Protein AF-A0AAV2PT53-F1 (afdb_monomer)

Foldseek 3Di:
DVCLVCLVVVCVPDDPVCVLVSVLSPLVSVLCVQFVDFDHHPCNLVSLVVSVVSVVVVVDDQDPVNCCSNPPVVVVCVVPVGGCNVVDCVVVVVVVVCCCPPPCPVVVVVDDPPDPCPVVVVVVVPVD

Secondary structure (DSSP, 8-state):
-TTGGGHHHHHHH--GGGHHHHHHHHHHHHHHHHHSSSS--TTHHHHHHHHHHHHHHTTPPPPHHHHIIIIIHHHHHHHH-S-GGGG-THHHHHHHHHIIIIIIITTS-S--TT-TTHHHHHHHHH--

Radius of gyration: 22.65 Å; Cα contacts (8 Å, |Δi|>4): 79; chains: 1; bounding box: 62×28×58 Å

Organism: Meganyctiphanes norvegica (NCBI:txid48144)

Mean predicted aligned error: 7.3 Å

Structure (mmCIF, N/CA/C/O backbone):
data_AF-A0AAV2PT53-F1
#
_entry.id   AF-A0AAV2PT53-F1
#
loop_
_atom_site.group_PDB
_atom_site.id
_atom_site.type_symbol
_atom_site.label_atom_id
_atom_site.label_alt_id
_atom_site.label_comp_id
_atom_site.label_asym_id
_atom_site.label_entity_id
_atom_site.label_seq_id
_atom_site.pdbx_PDB_ins_code
_atom_site.Cartn_x
_atom_site.Cartn_y
_atom_site.Cartn_z
_atom_site.occupancy
_atom_site.B_iso_or_equiv
_atom_site.auth_seq_id
_atom_site.auth_comp_id
_atom_site.auth_asym_id
_atom_site.auth_atom_id
_atom_site.pdbx_PDB_model_num
ATOM 1 N N . MET A 1 1 ? -4.190 6.849 -6.046 1.00 63.12 1 MET A N 1
ATOM 2 C CA . MET A 1 1 ? -5.500 6.211 -5.750 1.00 63.12 1 MET A CA 1
ATOM 3 C C . MET A 1 1 ? -6.666 7.187 -5.922 1.00 63.12 1 MET A C 1
ATOM 5 O O . MET A 1 1 ? -7.026 7.885 -4.983 1.00 63.12 1 MET A O 1
ATOM 9 N N . ARG A 1 2 ? -7.264 7.273 -7.119 1.00 81.44 2 ARG A N 1
ATOM 10 C CA . ARG A 1 2 ? -8.407 8.174 -7.384 1.00 81.44 2 ARG A CA 1
ATOM 11 C C . ARG A 1 2 ? -9.729 7.624 -6.838 1.00 81.44 2 ARG A C 1
ATOM 13 O O . ARG A 1 2 ? -10.543 8.396 -6.346 1.00 81.44 2 ARG A O 1
ATOM 20 N N . MET A 1 3 ? -9.911 6.305 -6.893 1.00 87.25 3 MET A N 1
ATOM 21 C CA . MET A 1 3 ? -11.135 5.634 -6.446 1.00 87.25 3 MET A CA 1
ATOM 22 C C . MET A 1 3 ? -11.333 5.745 -4.925 1.00 87.25 3 MET A C 1
ATOM 24 O O . MET A 1 3 ? -12.379 6.224 -4.504 1.00 87.25 3 MET A O 1
ATOM 28 N N . LEU A 1 4 ? -10.305 5.463 -4.110 1.00 90.00 4 LEU A N 1
ATOM 29 C CA . LEU A 1 4 ? -10.422 5.584 -2.647 1.00 90.00 4 LEU A CA 1
ATOM 30 C C . LEU A 1 4 ? -10.713 7.016 -2.158 1.00 90.00 4 LEU A C 1
ATOM 32 O O . LEU A 1 4 ? -11.380 7.203 -1.150 1.00 90.00 4 LEU A O 1
ATOM 36 N N . LYS A 1 5 ? -10.284 8.043 -2.902 1.00 90.31 5 LYS A N 1
ATOM 37 C CA . LYS A 1 5 ? -10.602 9.451 -2.593 1.00 90.31 5 LYS A CA 1
ATOM 38 C C . LYS A 1 5 ? -12.046 9.846 -2.932 1.00 90.31 5 LYS A C 1
ATOM 40 O O . LYS A 1 5 ? -12.459 10.953 -2.619 1.00 90.31 5 LYS A O 1
ATOM 45 N N . ASN A 1 6 ? -12.791 8.991 -3.631 1.00 93.62 6 ASN A N 1
ATOM 46 C CA . ASN A 1 6 ? -14.152 9.265 -4.096 1.00 93.62 6 ASN A CA 1
ATOM 47 C C . ASN A 1 6 ? -15.146 8.189 -3.613 1.00 93.62 6 ASN A C 1
ATOM 49 O O . ASN A 1 6 ? -16.157 7.953 -4.274 1.00 93.62 6 ASN A O 1
ATOM 53 N N . ILE A 1 7 ? -14.880 7.542 -2.472 1.00 94.44 7 ILE A N 1
ATOM 54 C CA . ILE A 1 7 ? -15.746 6.485 -1.916 1.00 94.44 7 ILE A CA 1
ATOM 55 C C . ILE A 1 7 ? -17.159 7.000 -1.629 1.00 94.44 7 ILE A C 1
ATOM 57 O O . ILE A 1 7 ? -18.117 6.277 -1.879 1.00 94.44 7 ILE A O 1
ATOM 61 N N . ASP A 1 8 ? -17.322 8.251 -1.189 1.00 93.00 8 ASP A N 1
ATOM 62 C CA . ASP A 1 8 ? -18.656 8.817 -0.938 1.00 93.00 8 ASP A CA 1
ATOM 63 C C . ASP A 1 8 ? -19.502 8.884 -2.217 1.00 93.00 8 ASP A C 1
ATOM 65 O O . ASP A 1 8 ? -20.685 8.555 -2.201 1.00 93.00 8 ASP A O 1
ATOM 69 N N . LYS A 1 9 ? -18.880 9.221 -3.356 1.00 93.12 9 LYS A N 1
ATOM 70 C CA . LYS A 1 9 ? -19.556 9.199 -4.662 1.00 93.12 9 LYS A CA 1
ATOM 71 C C . LYS A 1 9 ? -19.911 7.777 -5.078 1.00 93.12 9 LYS A C 1
ATOM 73 O O . LYS A 1 9 ? -20.988 7.562 -5.618 1.00 93.12 9 LYS A O 1
ATOM 78 N N . LEU A 1 10 ? -19.025 6.813 -4.812 1.00 91.69 10 LEU A N 1
ATOM 79 C CA . LEU A 1 10 ? -19.302 5.401 -5.072 1.00 91.69 10 LEU A CA 1
ATOM 80 C C . LEU A 1 10 ? -20.492 4.915 -4.235 1.00 91.69 10 LEU A C 1
ATOM 82 O O . LEU A 1 10 ? -21.363 4.244 -4.769 1.00 91.69 10 LEU A O 1
ATOM 86 N N . GLN A 1 11 ? -20.569 5.300 -2.960 1.00 93.12 11 GLN A N 1
ATOM 87 C CA . GLN A 1 11 ? -21.674 4.941 -2.072 1.00 93.12 11 GLN A CA 1
ATOM 88 C C . GLN A 1 11 ? -23.024 5.479 -2.564 1.00 93.12 11 GLN A C 1
ATOM 90 O O . GLN A 1 11 ? -24.028 4.790 -2.438 1.00 93.12 11 GLN A O 1
ATOM 95 N N . GLN A 1 12 ? -23.049 6.685 -3.140 1.00 93.69 12 GLN A N 1
ATOM 96 C CA . GLN A 1 12 ? -24.273 7.307 -3.661 1.00 93.69 12 GLN A CA 1
ATOM 97 C C . GLN A 1 12 ? -24.852 6.581 -4.881 1.00 93.69 12 GLN A C 1
ATOM 99 O O . GLN A 1 12 ? -26.061 6.609 -5.085 1.00 93.69 12 GLN A O 1
ATOM 104 N N . ILE A 1 13 ? -23.998 5.956 -5.696 1.00 94.44 13 ILE A N 1
ATOM 105 C CA . ILE A 1 13 ? -24.408 5.262 -6.929 1.00 94.44 13 ILE A CA 1
ATOM 106 C C . ILE A 1 13 ? -24.446 3.736 -6.772 1.00 94.44 13 ILE A C 1
ATOM 108 O O . ILE A 1 13 ? -24.871 3.032 -7.686 1.00 94.44 13 ILE A O 1
ATOM 112 N N . ALA A 1 14 ? -23.957 3.216 -5.646 1.00 92.94 14 ALA A N 1
ATOM 113 C CA . ALA A 1 14 ? -23.847 1.792 -5.392 1.00 92.94 14 ALA A CA 1
ATOM 114 C C . ALA A 1 14 ? -25.219 1.176 -5.066 1.00 92.94 14 ALA A C 1
ATOM 116 O O . ALA A 1 14 ? -25.900 1.653 -4.156 1.00 92.94 14 ALA A O 1
ATOM 117 N N . PRO A 1 15 ? -25.623 0.081 -5.735 1.00 94.19 15 PRO A N 1
ATOM 118 C CA . PRO A 1 15 ? -26.777 -0.693 -5.303 1.00 94.19 15 PRO A CA 1
ATOM 119 C C . PRO A 1 15 ? -26.539 -1.340 -3.927 1.00 94.19 15 PRO A C 1
ATOM 121 O O . PRO A 1 15 ? -25.404 -1.595 -3.518 1.00 94.19 15 PRO A O 1
ATOM 124 N N . LEU A 1 16 ? -27.629 -1.636 -3.211 1.00 91.94 16 LEU A N 1
ATOM 125 C CA . LEU A 1 16 ? -27.595 -2.162 -1.836 1.00 91.94 16 LEU A CA 1
ATOM 126 C C . LEU A 1 16 ? -26.705 -3.406 -1.686 1.00 91.94 16 LEU A C 1
ATOM 128 O O . LEU A 1 16 ? -25.981 -3.535 -0.701 1.00 91.94 16 LEU A O 1
ATOM 132 N N . ASN A 1 17 ? -26.714 -4.293 -2.682 1.00 89.94 17 ASN A N 1
ATOM 133 C CA . ASN A 1 17 ? -25.966 -5.549 -2.669 1.00 89.94 17 ASN A CA 1
ATOM 134 C C . ASN A 1 17 ? -24.440 -5.374 -2.732 1.00 89.94 17 ASN A C 1
ATOM 136 O O . ASN A 1 17 ? -23.728 -6.338 -2.465 1.00 89.94 17 ASN A O 1
ATOM 140 N N . ILE A 1 18 ? -23.930 -4.184 -3.080 1.00 91.31 18 ILE A N 1
ATOM 141 C CA . ILE A 1 18 ? -22.485 -3.919 -3.114 1.00 91.31 18 ILE A CA 1
ATOM 142 C C . ILE A 1 18 ? -22.006 -2.975 -2.003 1.00 91.31 18 ILE A C 1
ATOM 144 O O . ILE A 1 18 ? -20.822 -2.640 -1.955 1.00 91.31 18 ILE A O 1
ATOM 148 N N . LEU A 1 19 ? -22.884 -2.542 -1.092 1.00 92.12 19 LEU A N 1
ATOM 149 C CA . LEU A 1 19 ? -22.511 -1.606 -0.024 1.00 92.12 19 LEU A CA 1
ATOM 150 C C . LEU A 1 19 ? -21.459 -2.174 0.935 1.00 92.12 19 LEU A C 1
ATOM 152 O O . LEU A 1 19 ? -20.633 -1.421 1.449 1.00 92.12 19 LEU A O 1
ATOM 156 N N . THR A 1 20 ? -21.422 -3.492 1.126 1.00 92.75 20 THR A N 1
ATOM 157 C CA . THR A 1 20 ? -20.358 -4.170 1.883 1.00 92.75 20 THR A CA 1
ATOM 158 C C . THR A 1 20 ? -18.986 -3.972 1.229 1.00 92.75 20 THR A C 1
ATOM 160 O O . THR A 1 20 ? -18.008 -3.672 1.913 1.00 92.75 20 THR A O 1
ATOM 163 N N . PHE A 1 21 ? -18.917 -4.006 -0.107 1.00 93.56 21 PHE A N 1
ATOM 164 C CA . PHE A 1 21 ? -17.696 -3.696 -0.856 1.00 93.56 21 PHE A CA 1
ATOM 165 C C . PHE A 1 21 ? -17.313 -2.211 -0.760 1.00 93.56 21 PHE A C 1
ATOM 167 O O . PHE A 1 21 ? -16.136 -1.860 -0.716 1.00 93.56 21 PHE A O 1
ATOM 174 N N . VAL A 1 22 ? -18.288 -1.308 -0.674 1.00 94.88 22 VAL A N 1
ATOM 175 C CA . VAL A 1 22 ? -18.010 0.112 -0.404 1.00 94.88 22 VAL A CA 1
ATOM 176 C C . VAL A 1 22 ? -17.436 0.292 1.005 1.00 94.88 22 VAL A C 1
ATOM 178 O O . VAL A 1 22 ? -16.495 1.066 1.199 1.00 94.88 22 VAL A O 1
ATOM 181 N N . HIS A 1 23 ? -17.954 -0.449 1.987 1.00 94.56 23 HIS A N 1
ATOM 182 C CA . HIS A 1 23 ? -17.470 -0.399 3.362 1.00 94.56 23 HIS A CA 1
ATOM 183 C C . HIS A 1 23 ? -16.014 -0.869 3.482 1.00 94.56 23 HIS A C 1
ATOM 185 O O . HIS A 1 23 ? -15.197 -0.148 4.060 1.00 94.56 23 HIS A O 1
ATOM 191 N N . ILE A 1 24 ? -15.649 -2.001 2.865 1.00 95.69 24 ILE A N 1
ATOM 192 C CA . ILE A 1 24 ? -14.257 -2.481 2.895 1.00 95.69 24 ILE A CA 1
ATOM 193 C C . ILE A 1 24 ? -13.296 -1.498 2.219 1.00 95.69 24 ILE A C 1
ATOM 195 O O . ILE A 1 24 ? -12.195 -1.280 2.719 1.00 95.69 24 ILE A O 1
ATOM 199 N N . LEU A 1 25 ? -13.713 -0.837 1.131 1.00 95.75 25 LEU A N 1
ATOM 200 C CA . LEU A 1 25 ? -12.908 0.203 0.484 1.00 95.75 25 LEU A CA 1
ATOM 201 C C . LEU A 1 25 ? -12.673 1.392 1.419 1.00 95.75 25 LEU A C 1
ATOM 203 O O . LEU A 1 25 ? -11.587 1.972 1.413 1.00 95.75 25 LEU A O 1
ATOM 207 N N . ARG A 1 26 ? -13.662 1.739 2.250 1.00 95.69 26 ARG A N 1
ATOM 208 C CA . ARG A 1 26 ? -13.527 2.788 3.268 1.00 95.69 26 ARG A CA 1
ATOM 209 C C . ARG A 1 26 ? -12.555 2.369 4.372 1.00 95.69 26 ARG A C 1
ATOM 211 O O . ARG A 1 26 ? -11.714 3.181 4.746 1.00 95.69 26 ARG A O 1
ATOM 218 N N . CYS A 1 27 ? -12.608 1.118 4.836 1.00 96.56 27 CYS A N 1
ATOM 219 C CA . CYS A 1 27 ? -11.617 0.584 5.776 1.00 96.56 27 CYS A CA 1
ATOM 220 C C . CYS A 1 27 ? -10.207 0.574 5.169 1.00 96.56 27 CYS A C 1
ATOM 222 O O . CYS A 1 27 ? -9.267 1.041 5.806 1.00 96.56 27 CYS A O 1
ATOM 224 N N . LEU A 1 28 ? -10.059 0.143 3.913 1.00 96.12 28 LEU A N 1
ATOM 225 C CA . LEU A 1 28 ? -8.776 0.181 3.209 1.00 96.12 28 LEU A CA 1
ATOM 226 C C . LEU A 1 28 ? -8.248 1.613 3.075 1.00 96.12 28 LEU A C 1
ATOM 228 O O . LEU A 1 28 ? -7.054 1.847 3.227 1.00 96.12 28 LEU A O 1
ATOM 232 N N . TYR A 1 29 ? -9.121 2.584 2.802 1.00 95.94 29 TYR A N 1
ATOM 233 C CA . TYR A 1 29 ? -8.715 3.983 2.730 1.00 95.94 29 TYR A CA 1
ATOM 234 C C . TYR A 1 29 ? -8.137 4.489 4.053 1.00 95.94 29 TYR A C 1
ATOM 236 O O . TYR A 1 29 ? -7.133 5.194 4.015 1.00 95.94 29 TYR A O 1
ATOM 244 N N . GLN A 1 30 ? -8.705 4.083 5.196 1.00 95.69 30 GLN A N 1
ATOM 245 C CA . GLN A 1 30 ? -8.142 4.402 6.513 1.00 95.69 30 GLN A CA 1
ATOM 246 C C . GLN A 1 30 ? -6.736 3.817 6.682 1.00 95.69 30 GLN A C 1
ATOM 248 O O . GLN A 1 30 ? -5.821 4.552 7.029 1.00 95.69 30 GLN A O 1
ATOM 253 N N . VAL A 1 31 ? -6.533 2.546 6.318 1.00 95.56 31 VAL A N 1
ATOM 254 C CA . VAL A 1 31 ? -5.198 1.916 6.346 1.00 95.56 31 VAL A CA 1
ATOM 255 C C . VAL A 1 31 ? -4.193 2.675 5.474 1.00 95.56 31 VAL A C 1
ATOM 257 O O . VAL A 1 31 ? -3.056 2.913 5.872 1.00 95.56 31 VAL A O 1
ATOM 260 N N . VAL A 1 32 ? -4.605 3.092 4.274 1.00 94.19 32 VAL A N 1
ATOM 261 C CA . VAL A 1 32 ? -3.730 3.824 3.350 1.00 94.19 32 VAL A CA 1
ATOM 262 C C . VAL A 1 32 ? -3.289 5.158 3.946 1.00 94.19 32 VAL A C 1
ATOM 264 O O . VAL A 1 32 ? -2.104 5.478 3.900 1.00 94.19 32 VAL A O 1
ATOM 267 N N . ILE A 1 33 ? -4.213 5.948 4.495 1.00 93.88 33 ILE A N 1
ATOM 268 C CA . ILE A 1 33 ? -3.854 7.260 5.047 1.00 93.88 33 ILE A CA 1
ATOM 269 C C . ILE A 1 33 ? -3.057 7.143 6.350 1.00 93.88 33 ILE A C 1
ATOM 271 O O . ILE A 1 33 ? -2.218 8.001 6.604 1.00 93.88 33 ILE A O 1
ATOM 275 N N . SER A 1 34 ? -3.287 6.088 7.137 1.00 94.25 34 SER A N 1
ATOM 276 C CA . SER A 1 34 ? -2.646 5.892 8.437 1.00 94.25 34 SER A CA 1
ATOM 277 C C . SER A 1 34 ? -1.250 5.270 8.335 1.00 94.25 34 SER A C 1
ATOM 279 O O . SER A 1 34 ? -0.413 5.494 9.205 1.00 94.25 34 SER A O 1
ATOM 281 N N . TYR A 1 35 ? -0.997 4.461 7.298 1.00 93.62 35 TYR A N 1
ATOM 282 C CA . TYR A 1 35 ? 0.204 3.622 7.219 1.00 93.62 35 TYR A CA 1
ATOM 283 C C . TYR A 1 35 ? 1.034 3.794 5.938 1.00 93.62 35 TYR A C 1
ATOM 285 O O . TYR A 1 35 ? 2.251 3.610 5.962 1.00 93.62 35 TYR A O 1
ATOM 293 N N . PHE A 1 36 ? 0.416 4.144 4.802 1.00 92.12 36 PHE A N 1
ATOM 294 C CA . PHE A 1 36 ? 1.128 4.231 3.513 1.00 92.12 36 PHE A CA 1
ATOM 295 C C . PHE A 1 36 ? 1.664 5.643 3.223 1.00 92.12 36 PHE A C 1
ATOM 297 O O . PHE A 1 36 ? 2.265 5.863 2.174 1.00 92.12 36 PHE A O 1
ATOM 304 N N . GLY A 1 37 ? 1.426 6.608 4.116 1.00 88.44 37 GLY A N 1
ATOM 305 C CA . GLY A 1 37 ? 1.983 7.959 4.033 1.00 88.44 37 GLY A CA 1
ATOM 306 C C . GLY A 1 37 ? 3.425 8.049 4.540 1.00 88.44 37 GLY A C 1
ATOM 307 O O . GLY A 1 37 ? 4.045 7.047 4.880 1.00 88.44 37 GLY A O 1
ATOM 308 N N . MET A 1 38 ? 3.962 9.269 4.621 1.00 88.12 38 MET A N 1
ATOM 309 C CA . MET A 1 38 ? 5.293 9.529 5.204 1.00 88.12 38 MET A CA 1
ATOM 310 C C . MET A 1 38 ? 5.297 9.519 6.740 1.00 88.12 38 MET A C 1
ATOM 312 O O . MET A 1 38 ? 6.351 9.377 7.352 1.00 88.12 38 MET A O 1
ATOM 316 N N . SER A 1 39 ? 4.125 9.683 7.353 1.00 89.56 39 SER A N 1
ATOM 317 C CA . SER A 1 39 ? 3.913 9.619 8.797 1.00 89.56 39 SER A CA 1
ATOM 318 C C . SER A 1 39 ? 3.192 8.328 9.163 1.00 89.56 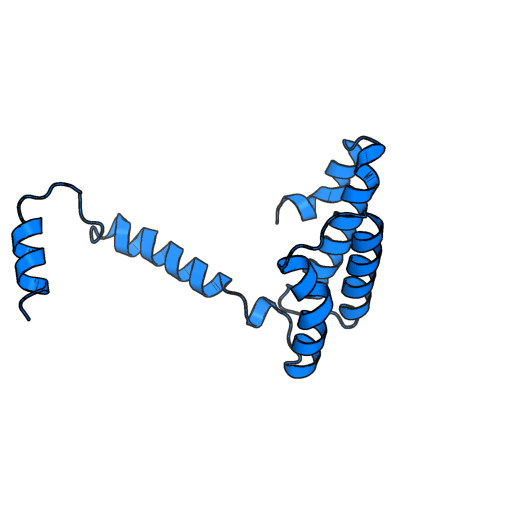39 SER A C 1
ATOM 320 O O . SER A 1 39 ? 2.235 7.948 8.486 1.00 89.56 39 SER A O 1
ATOM 322 N N . LEU A 1 40 ? 3.629 7.696 10.249 1.00 91.88 40 LEU A N 1
ATOM 323 C CA . LEU A 1 40 ? 2.953 6.556 10.854 1.00 91.88 40 LEU A CA 1
ATOM 324 C C . LEU A 1 40 ? 1.928 7.059 11.878 1.00 91.88 40 LEU A C 1
ATOM 326 O O . LEU A 1 40 ? 2.296 7.724 12.845 1.00 91.88 40 LEU A O 1
ATOM 330 N N . ASP A 1 41 ? 0.650 6.772 11.649 1.00 94.00 41 ASP A N 1
ATOM 331 C CA . ASP A 1 41 ? -0.415 7.042 12.618 1.00 94.00 41 ASP A CA 1
ATOM 332 C C . ASP A 1 41 ? -0.316 6.044 13.788 1.00 94.00 41 ASP A C 1
ATOM 334 O O . ASP A 1 41 ? -0.212 4.847 13.519 1.00 94.00 41 ASP A O 1
ATOM 338 N N . PRO A 1 42 ? -0.376 6.473 15.063 1.00 93.06 42 PRO A N 1
ATOM 339 C CA . PRO A 1 42 ? -0.350 5.567 16.216 1.00 93.06 42 PRO A CA 1
ATOM 340 C C . PRO A 1 42 ? -1.434 4.477 16.200 1.00 93.06 42 PRO A C 1
ATOM 342 O O . PRO A 1 42 ? -1.208 3.381 16.705 1.00 93.06 42 PRO A O 1
ATOM 345 N N . GLU A 1 43 ? -2.587 4.742 15.581 1.00 94.94 43 GLU A N 1
ATOM 346 C CA . GLU A 1 43 ? -3.738 3.833 15.532 1.00 94.94 43 GLU A CA 1
ATOM 347 C C . GLU A 1 43 ? -3.749 2.924 14.292 1.00 94.94 43 GLU A C 1
ATOM 349 O O . GLU A 1 43 ? -4.731 2.221 14.029 1.00 94.94 43 GLU A O 1
ATOM 354 N N . TYR A 1 44 ? -2.666 2.897 13.508 1.00 94.44 44 TYR A N 1
ATOM 355 C CA . TYR A 1 44 ? -2.593 2.099 12.279 1.00 94.44 44 TYR A CA 1
ATOM 356 C C . TYR A 1 44 ? -2.916 0.608 12.492 1.00 94.44 44 TYR A C 1
ATOM 358 O O . TYR A 1 44 ? -3.588 0.010 11.647 1.00 94.44 44 TYR A O 1
ATOM 366 N N . GLU A 1 45 ? -2.512 0.017 13.626 1.00 94.88 45 GLU A N 1
ATOM 367 C CA . GLU A 1 45 ? -2.806 -1.387 13.955 1.00 94.88 45 GLU A CA 1
ATOM 368 C C . GLU A 1 45 ? -4.317 -1.625 14.076 1.00 94.88 45 GLU A C 1
ATOM 370 O O . GLU A 1 45 ? -4.847 -2.605 13.541 1.00 94.88 45 GLU A O 1
ATOM 375 N N . THR A 1 46 ? -5.030 -0.688 14.707 1.00 96.50 46 THR A N 1
ATOM 376 C CA . THR A 1 46 ? -6.489 -0.713 14.857 1.00 96.50 46 THR A CA 1
ATOM 377 C C . THR A 1 46 ? -7.174 -0.664 13.490 1.00 96.50 46 THR A C 1
ATOM 379 O O . THR A 1 46 ? -8.114 -1.425 13.233 1.00 96.50 46 THR A O 1
ATOM 382 N N . TYR A 1 47 ? -6.692 0.183 12.576 1.00 97.06 47 TYR A N 1
ATOM 383 C CA . TYR A 1 47 ? -7.252 0.285 11.226 1.00 97.06 47 TYR A CA 1
ATOM 384 C C . TYR A 1 47 ? -6.995 -0.970 10.383 1.00 97.06 47 TYR A C 1
ATOM 386 O O . TYR A 1 47 ? -7.907 -1.424 9.688 1.00 97.06 47 TYR A O 1
ATOM 394 N N . ILE A 1 48 ? -5.798 -1.565 10.469 1.00 96.69 48 ILE A N 1
ATOM 395 C CA . ILE A 1 48 ? -5.462 -2.818 9.770 1.00 96.69 48 ILE A CA 1
ATOM 396 C C . ILE A 1 48 ? -6.318 -3.970 10.296 1.00 96.69 48 ILE A C 1
ATOM 398 O O . ILE A 1 48 ? -6.890 -4.718 9.501 1.00 96.69 48 ILE A O 1
ATOM 402 N N . LYS A 1 49 ? -6.479 -4.082 11.620 1.00 96.50 49 LYS A N 1
ATOM 403 C CA . LYS A 1 49 ? -7.341 -5.097 12.234 1.00 96.50 49 LYS A CA 1
ATOM 404 C C . LYS A 1 49 ? -8.796 -4.941 11.792 1.00 96.50 49 LYS A C 1
ATOM 406 O O . LYS A 1 49 ? -9.400 -5.902 11.332 1.00 96.50 49 LYS A O 1
ATOM 411 N N . LYS A 1 50 ? -9.333 -3.719 11.824 1.00 97.06 50 LYS A N 1
ATOM 412 C CA . LYS A 1 50 ? -10.693 -3.444 11.342 1.00 97.06 50 LYS A CA 1
ATOM 413 C C . LYS A 1 50 ? -10.864 -3.788 9.861 1.00 97.06 50 LYS A C 1
ATOM 415 O O . LYS A 1 50 ? -11.904 -4.305 9.466 1.00 97.06 50 LYS A O 1
ATOM 420 N N . PHE A 1 51 ? -9.867 -3.491 9.029 1.00 97.44 51 PHE A N 1
ATOM 421 C CA . PHE A 1 51 ? -9.881 -3.893 7.624 1.00 97.44 51 PHE A CA 1
ATOM 422 C C . PHE A 1 51 ? -9.892 -5.420 7.473 1.00 97.44 51 PHE A C 1
ATOM 424 O O . PHE A 1 51 ? -10.684 -5.924 6.681 1.00 97.44 51 PHE A O 1
ATOM 431 N N . LYS A 1 52 ? -9.071 -6.145 8.248 1.00 97.00 52 LYS A N 1
ATOM 432 C CA . LYS A 1 52 ? -9.041 -7.616 8.271 1.00 97.00 52 LYS A CA 1
ATOM 433 C C . LYS A 1 52 ? -10.417 -8.187 8.601 1.00 97.00 52 LYS A C 1
ATOM 435 O O . LYS A 1 52 ? -10.932 -8.971 7.812 1.00 97.00 52 LYS A O 1
ATOM 440 N N . ASP A 1 53 ? -11.020 -7.748 9.702 1.00 96.31 53 ASP A N 1
ATOM 441 C CA . ASP A 1 53 ? -12.316 -8.254 10.169 1.00 96.31 53 ASP A CA 1
ATOM 442 C C . ASP A 1 53 ? -13.398 -8.068 9.089 1.00 96.31 53 ASP A C 1
ATOM 444 O O . ASP A 1 53 ? -14.027 -9.032 8.657 1.00 96.31 53 ASP A O 1
ATOM 448 N N . VAL A 1 54 ? -13.514 -6.856 8.530 1.00 96.31 54 VAL A N 1
ATOM 449 C CA . VAL A 1 54 ? -14.485 -6.561 7.460 1.00 96.31 54 VAL A CA 1
ATOM 450 C C . VAL A 1 54 ? -14.190 -7.347 6.175 1.00 96.31 54 VAL A C 1
ATOM 452 O O . VAL A 1 54 ? -15.113 -7.692 5.440 1.00 96.31 54 VAL A O 1
ATOM 455 N N . TYR A 1 55 ? -12.920 -7.623 5.862 1.00 97.06 55 TYR A N 1
ATOM 456 C CA . TYR A 1 55 ? -12.562 -8.405 4.678 1.00 97.06 55 TYR A CA 1
ATOM 457 C C . TYR A 1 55 ? -12.995 -9.865 4.831 1.00 97.06 55 TYR A C 1
ATOM 459 O O . TYR A 1 55 ? -13.508 -10.455 3.881 1.00 97.06 55 TYR A O 1
ATOM 467 N N . MET A 1 56 ? -12.808 -10.435 6.023 1.00 95.31 56 MET A N 1
ATOM 468 C CA . MET A 1 56 ? -13.215 -11.807 6.329 1.00 95.31 56 MET A CA 1
ATOM 469 C C . MET A 1 56 ? -14.737 -11.968 6.260 1.00 95.31 56 MET A C 1
ATOM 471 O O . MET A 1 56 ? -15.216 -12.959 5.708 1.00 95.31 56 MET A O 1
ATOM 475 N N . ASP A 1 57 ? -15.490 -10.961 6.709 1.00 94.25 57 ASP A N 1
ATOM 476 C CA . ASP A 1 57 ? -16.957 -10.947 6.646 1.00 94.25 57 ASP A CA 1
ATOM 477 C C . ASP A 1 57 ? -17.515 -10.962 5.210 1.00 94.25 57 ASP A C 1
ATOM 479 O O . ASP A 1 57 ? -18.662 -11.354 4.992 1.00 94.25 57 ASP A O 1
ATOM 483 N N . LEU A 1 58 ? -16.723 -10.573 4.200 1.00 93.19 58 LEU A N 1
ATOM 484 C CA . LEU A 1 58 ? -17.137 -10.658 2.791 1.00 93.19 58 LEU A CA 1
ATOM 485 C C . LEU A 1 58 ? -17.200 -12.101 2.272 1.00 93.19 58 LEU A C 1
ATOM 487 O O . LEU A 1 58 ? -17.798 -12.330 1.220 1.00 93.19 58 LEU A O 1
ATOM 491 N N . GLY A 1 59 ? -16.556 -13.060 2.948 1.00 93.62 59 GLY A N 1
ATOM 492 C CA . GLY A 1 59 ? -16.524 -14.464 2.526 1.00 93.62 59 GLY A CA 1
ATOM 493 C C . GLY A 1 59 ? -15.799 -14.709 1.195 1.00 93.62 59 GLY A C 1
ATOM 494 O O . GLY A 1 59 ? -16.045 -15.718 0.535 1.00 93.62 59 GLY A O 1
ATOM 495 N N . ILE A 1 60 ? -14.925 -13.788 0.775 1.00 94.12 60 ILE A N 1
ATOM 496 C CA . ILE A 1 60 ? -14.125 -13.906 -0.452 1.00 94.12 60 ILE A CA 1
ATOM 497 C C . ILE A 1 60 ? -12.732 -14.473 -0.161 1.00 94.12 60 ILE A C 1
ATOM 499 O O . ILE A 1 60 ? -12.226 -14.398 0.957 1.00 94.12 60 ILE A O 1
ATOM 503 N N . SER A 1 61 ? -12.079 -15.024 -1.185 1.00 96.94 61 SER A N 1
ATOM 504 C CA . SER A 1 61 ? -10.719 -15.552 -1.050 1.00 96.94 61 SER A CA 1
ATOM 505 C C . SER A 1 61 ? -9.709 -14.456 -0.707 1.00 96.94 61 SER A C 1
ATOM 507 O O . SER A 1 61 ? -9.674 -13.402 -1.343 1.00 96.94 61 SER A O 1
ATOM 509 N N . ILE A 1 62 ? -8.829 -14.746 0.251 1.00 96.19 62 ILE A N 1
ATOM 510 C CA . ILE A 1 62 ? -7.738 -13.853 0.640 1.00 96.19 62 ILE A CA 1
ATOM 511 C C . ILE A 1 62 ? -6.692 -13.820 -0.474 1.00 96.19 62 ILE A C 1
ATOM 513 O O . ILE A 1 62 ? -6.092 -14.834 -0.826 1.00 96.19 62 ILE A O 1
ATOM 517 N N . THR A 1 63 ? -6.451 -12.632 -1.024 1.00 96.31 63 THR A N 1
ATOM 518 C CA . THR A 1 63 ? -5.356 -12.428 -1.983 1.00 96.31 63 THR A CA 1
ATOM 519 C C . THR A 1 63 ? -4.007 -12.320 -1.261 1.00 96.31 63 THR A C 1
ATOM 521 O O . THR A 1 63 ? -3.972 -11.836 -0.127 1.00 96.31 63 THR A O 1
ATOM 524 N N . PRO A 1 64 ? -2.873 -12.646 -1.913 1.00 97.31 64 PRO A N 1
ATOM 525 C CA . PRO A 1 64 ? -1.550 -12.513 -1.295 1.00 97.31 64 PRO A CA 1
ATOM 526 C C . PRO A 1 64 ? -1.264 -11.110 -0.743 1.00 97.31 64 PRO A C 1
ATOM 528 O O . PRO A 1 64 ? -0.675 -10.972 0.322 1.00 97.31 64 PRO A O 1
ATOM 531 N N . LYS A 1 65 ? -1.738 -10.055 -1.421 1.00 93.56 65 LYS A N 1
ATOM 532 C CA . LYS A 1 65 ? -1.563 -8.666 -0.961 1.00 93.56 65 LYS A CA 1
ATOM 533 C C . LYS A 1 65 ? -2.340 -8.369 0.319 1.00 93.56 65 LYS A C 1
ATOM 535 O O . LYS A 1 65 ? -1.846 -7.636 1.167 1.00 93.56 65 LYS A O 1
ATOM 540 N N . VAL A 1 66 ? -3.545 -8.924 0.450 1.00 96.12 66 VAL A N 1
ATOM 541 C CA . VAL A 1 66 ? -4.347 -8.786 1.672 1.00 96.12 66 VAL A CA 1
ATOM 542 C C . VAL A 1 66 ? -3.694 -9.563 2.807 1.00 96.12 66 VAL A C 1
ATOM 544 O O . VAL A 1 66 ? -3.531 -9.001 3.878 1.00 96.12 66 VAL A O 1
ATOM 547 N N . HIS A 1 67 ? -3.234 -10.790 2.550 1.00 96.44 67 HIS A N 1
ATOM 548 C CA . HIS A 1 67 ? -2.516 -11.592 3.541 1.00 96.44 67 HIS A CA 1
ATOM 549 C C . HIS A 1 67 ? -1.266 -10.877 4.073 1.00 96.44 67 HIS A C 1
ATOM 551 O O . HIS A 1 67 ? -1.110 -10.732 5.280 1.00 96.44 67 HIS A O 1
ATOM 557 N N . ILE A 1 68 ? -0.421 -10.348 3.182 1.00 95.75 68 ILE A N 1
ATOM 558 C CA . ILE A 1 68 ? 0.769 -9.582 3.578 1.00 95.75 68 ILE A CA 1
ATOM 559 C C . ILE A 1 68 ? 0.377 -8.378 4.443 1.00 95.75 68 ILE A C 1
ATOM 561 O O . ILE A 1 68 ? 0.988 -8.139 5.483 1.00 95.75 68 ILE A O 1
ATOM 565 N N . LEU A 1 69 ? -0.664 -7.640 4.043 1.00 95.25 69 LEU A N 1
ATOM 566 C CA . LEU A 1 69 ? -1.137 -6.468 4.777 1.00 95.25 69 LEU A CA 1
ATOM 567 C C . LEU A 1 69 ? -1.669 -6.809 6.177 1.00 95.25 69 LEU A C 1
ATOM 569 O O . LEU A 1 69 ? -1.476 -6.021 7.097 1.00 95.25 69 LEU A O 1
ATOM 573 N N . THR A 1 70 ? -2.353 -7.942 6.347 1.00 94.62 70 THR A N 1
ATOM 574 C CA . THR A 1 70 ? -3.001 -8.288 7.620 1.00 94.62 70 THR A CA 1
ATOM 575 C C . THR A 1 70 ? -2.136 -9.128 8.551 1.00 94.62 70 THR A C 1
ATOM 577 O O . THR A 1 70 ? -2.382 -9.094 9.754 1.00 94.62 70 THR A O 1
ATOM 580 N N . GLU A 1 71 ? -1.158 -9.871 8.024 1.00 93.50 71 GLU A N 1
ATOM 581 C CA . GLU A 1 71 ? -0.301 -10.759 8.822 1.00 93.50 71 GLU A CA 1
ATOM 582 C C . GLU A 1 71 ? 1.141 -10.256 8.957 1.00 93.50 71 GLU A C 1
ATOM 584 O O . GLU A 1 71 ? 1.707 -10.359 10.034 1.00 93.50 71 GLU A O 1
ATOM 589 N N . ASN A 1 72 ? 1.756 -9.709 7.901 1.00 93.50 72 ASN A N 1
ATOM 590 C CA . ASN A 1 72 ? 3.199 -9.416 7.913 1.00 93.50 72 ASN A CA 1
ATOM 591 C C . ASN A 1 72 ? 3.520 -7.947 8.182 1.00 93.50 72 ASN A C 1
ATOM 593 O O . ASN A 1 72 ? 4.536 -7.626 8.792 1.00 93.50 72 ASN A O 1
ATOM 597 N N . VAL A 1 73 ? 2.666 -7.040 7.710 1.00 91.25 73 VAL A N 1
ATOM 598 C CA . VAL A 1 73 ? 2.924 -5.598 7.788 1.00 91.25 73 VAL A CA 1
ATOM 599 C C . VAL A 1 73 ? 2.985 -5.088 9.232 1.00 91.25 73 VAL A C 1
ATOM 601 O O . VAL A 1 73 ? 3.760 -4.181 9.518 1.00 91.25 73 VAL A O 1
ATOM 604 N N . LEU A 1 74 ? 2.215 -5.675 10.152 1.00 89.62 74 LEU A N 1
ATOM 605 C CA . LEU A 1 74 ? 2.258 -5.296 11.568 1.00 89.62 74 LEU A CA 1
ATOM 606 C C . LEU A 1 74 ? 3.606 -5.643 12.209 1.00 89.62 74 LEU A C 1
ATOM 608 O O . LEU A 1 74 ? 4.185 -4.808 12.900 1.00 89.62 74 LEU A O 1
ATOM 612 N N . ASP A 1 75 ? 4.123 -6.841 11.942 1.00 92.12 75 ASP A N 1
ATOM 613 C CA . ASP A 1 75 ? 5.424 -7.278 12.454 1.00 92.12 75 ASP A CA 1
ATOM 614 C C . ASP A 1 75 ? 6.555 -6.447 11.845 1.00 92.12 75 ASP A C 1
ATOM 616 O O . ASP A 1 75 ? 7.414 -5.941 12.565 1.00 92.12 75 ASP A O 1
ATOM 620 N N . PHE A 1 76 ? 6.487 -6.202 10.534 1.00 92.12 76 PHE A N 1
ATOM 621 C CA . PHE A 1 76 ? 7.413 -5.310 9.843 1.00 92.12 76 PHE A CA 1
ATOM 622 C C . PHE A 1 76 ? 7.410 -3.904 10.464 1.00 92.12 76 PHE A C 1
ATOM 624 O O . PHE A 1 76 ? 8.457 -3.339 10.767 1.00 92.12 76 PHE A O 1
ATOM 631 N N . SER A 1 77 ? 6.232 -3.335 10.717 1.00 89.38 77 SER A N 1
ATOM 632 C CA . SER A 1 77 ? 6.118 -2.014 11.335 1.00 89.38 77 SER A CA 1
ATOM 633 C C . SER A 1 77 ? 6.750 -1.962 12.729 1.00 89.38 77 SER A C 1
ATOM 635 O O . SER A 1 77 ? 7.433 -0.995 13.059 1.00 89.38 77 SER A O 1
ATOM 637 N N . LYS A 1 78 ? 6.571 -3.013 13.539 1.00 89.44 78 LYS A N 1
ATOM 638 C CA . LYS A 1 78 ? 7.159 -3.113 14.884 1.00 89.44 78 LYS A CA 1
ATOM 639 C C . LYS A 1 78 ? 8.680 -3.221 14.858 1.00 89.44 78 LYS A C 1
ATOM 641 O O . LYS A 1 78 ? 9.333 -2.682 15.745 1.00 89.44 78 LYS A O 1
ATOM 646 N N . GLU A 1 79 ? 9.234 -3.898 13.857 1.00 93.12 79 GLU A N 1
ATOM 647 C CA . GLU A 1 79 ? 10.680 -4.063 13.700 1.00 93.12 79 GLU A CA 1
ATOM 648 C C . GLU A 1 79 ? 11.361 -2.774 13.218 1.00 93.12 79 GLU A C 1
ATOM 650 O O . GLU A 1 79 ? 12.395 -2.380 13.757 1.00 93.12 79 GLU A O 1
ATOM 655 N N . TYR A 1 80 ? 10.774 -2.091 12.232 1.00 90.31 80 TYR A N 1
ATOM 656 C CA . TYR A 1 80 ? 11.426 -0.967 11.553 1.00 90.31 80 TYR A CA 1
ATOM 657 C C . TYR A 1 80 ? 10.946 0.421 12.005 1.00 90.31 80 TYR A C 1
ATOM 659 O O . TYR A 1 80 ? 11.604 1.417 11.704 1.00 90.31 80 TYR A O 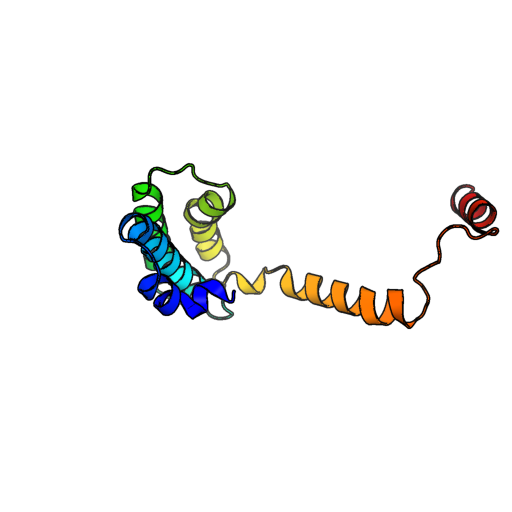1
ATOM 667 N N . GLY A 1 81 ? 9.813 0.512 12.707 1.00 85.81 81 GLY A N 1
ATOM 668 C CA . GLY A 1 81 ? 9.300 1.741 13.328 1.00 85.81 81 GLY A CA 1
ATOM 669 C C . GLY A 1 81 ? 8.893 2.858 12.359 1.00 85.81 81 GLY A C 1
ATOM 670 O O . GLY A 1 81 ? 8.654 3.983 12.793 1.00 85.81 81 GLY A O 1
ATOM 671 N N . ASN A 1 82 ? 8.821 2.573 11.058 1.00 87.88 82 ASN A N 1
ATOM 672 C CA . ASN A 1 82 ? 8.546 3.551 10.008 1.00 87.88 82 ASN A CA 1
ATOM 673 C C . ASN A 1 82 ? 7.28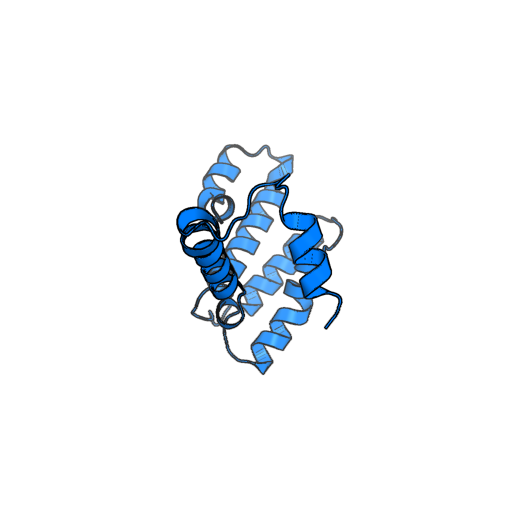1 3.192 9.222 1.00 87.88 82 ASN A C 1
ATOM 675 O O . ASN A 1 82 ? 6.871 2.033 9.142 1.00 87.88 82 ASN A O 1
ATOM 679 N N . SER A 1 83 ? 6.682 4.200 8.588 1.00 90.62 83 SER A N 1
ATOM 680 C CA . SER A 1 83 ? 5.594 3.992 7.635 1.00 90.62 83 SER A CA 1
ATOM 681 C C . SER A 1 83 ? 6.086 3.305 6.355 1.00 90.62 83 SER A C 1
ATOM 683 O O . SER A 1 83 ? 7.262 3.386 5.985 1.00 90.62 83 SER A O 1
ATOM 685 N N . LEU A 1 84 ? 5.173 2.666 5.619 1.00 90.75 84 LEU A N 1
ATOM 686 C CA . LEU A 1 84 ? 5.537 1.850 4.454 1.00 90.75 84 LEU A CA 1
ATOM 687 C C . LEU A 1 84 ? 6.117 2.671 3.290 1.00 90.75 84 LEU A C 1
ATOM 689 O O . LEU A 1 84 ? 6.839 2.138 2.450 1.00 90.75 84 LEU A O 1
ATOM 693 N N . SER A 1 85 ? 5.824 3.975 3.235 1.00 90.31 85 SER A N 1
ATOM 694 C CA . SER A 1 85 ? 6.278 4.854 2.149 1.00 90.31 85 SER A CA 1
ATOM 695 C C . SER A 1 85 ? 7.802 4.928 2.036 1.00 90.31 85 SER A C 1
ATOM 697 O O . SER A 1 85 ? 8.317 5.076 0.927 1.00 90.31 85 SER A O 1
ATOM 699 N N . TRP A 1 86 ? 8.519 4.788 3.156 1.00 90.25 86 TRP A N 1
ATOM 700 C CA . TRP A 1 86 ? 9.985 4.771 3.192 1.00 90.25 86 TRP A CA 1
ATOM 701 C C . TRP A 1 86 ? 10.595 3.599 2.422 1.00 90.25 86 TRP A C 1
ATOM 703 O O . TRP A 1 86 ? 11.721 3.697 1.944 1.00 90.25 86 TRP A O 1
ATOM 713 N N . TYR A 1 87 ? 9.830 2.521 2.259 1.00 91.25 87 TYR A N 1
ATOM 714 C CA . TYR A 1 87 ? 10.229 1.297 1.568 1.00 91.25 87 TYR A CA 1
ATOM 715 C C . TYR A 1 87 ? 9.534 1.148 0.210 1.00 91.25 87 TYR A C 1
ATOM 717 O O . TYR A 1 87 ? 9.546 0.069 -0.378 1.00 91.25 87 TYR A O 1
ATOM 725 N N . SER A 1 88 ? 8.874 2.201 -0.284 1.00 91.19 88 SER A N 1
ATOM 726 C CA . SER A 1 88 ? 8.109 2.107 -1.525 1.00 91.19 88 SER A CA 1
ATOM 727 C C . SER A 1 88 ? 9.004 2.145 -2.765 1.00 91.19 88 SER A C 1
ATOM 729 O O . SER A 1 88 ? 10.000 2.865 -2.829 1.00 91.19 88 SER A O 1
ATOM 731 N N . GLU A 1 89 ? 8.572 1.449 -3.812 1.00 93.44 89 GLU A N 1
ATOM 732 C CA . GLU A 1 89 ? 9.231 1.461 -5.122 1.00 93.44 89 GLU A CA 1
ATOM 733 C C . GLU A 1 89 ? 8.960 2.752 -5.919 1.00 93.44 89 GLU A C 1
ATOM 735 O O . GLU A 1 89 ? 9.513 2.933 -7.002 1.00 93.44 89 GLU A O 1
ATOM 740 N N . GLN A 1 90 ? 8.155 3.689 -5.398 1.00 91.56 90 GLN A N 1
ATOM 741 C CA . GLN A 1 90 ? 7.703 4.868 -6.151 1.00 91.56 90 GLN A CA 1
ATOM 742 C C . GLN A 1 90 ? 8.860 5.745 -6.646 1.00 91.56 90 GLN A C 1
ATOM 744 O O . GLN A 1 90 ? 8.808 6.270 -7.758 1.00 91.56 90 GLN A O 1
ATOM 749 N N . ALA A 1 91 ? 9.918 5.903 -5.846 1.00 91.56 91 ALA A N 1
ATOM 750 C CA . ALA A 1 91 ? 11.091 6.680 -6.247 1.00 91.56 91 ALA A CA 1
ATOM 751 C C . ALA A 1 91 ? 11.834 6.027 -7.429 1.00 91.56 91 ALA A C 1
ATOM 753 O O . ALA A 1 91 ? 12.269 6.715 -8.361 1.00 91.56 91 ALA A O 1
ATOM 754 N N . LEU A 1 92 ? 11.935 4.695 -7.421 1.00 93.62 92 LEU A N 1
ATOM 755 C CA . LEU A 1 92 ? 12.528 3.927 -8.512 1.00 93.62 92 LEU A CA 1
ATOM 756 C C . LEU A 1 92 ? 11.657 3.998 -9.770 1.00 93.62 92 LEU A C 1
ATOM 758 O O . LEU A 1 92 ? 12.167 4.291 -10.850 1.00 93.62 92 LEU A O 1
ATOM 762 N N . GLU A 1 93 ? 10.343 3.807 -9.634 1.00 94.56 93 GLU A N 1
ATOM 763 C CA . GLU A 1 93 ? 9.388 3.931 -10.741 1.00 94.56 93 GLU A CA 1
ATOM 764 C C . GLU A 1 93 ? 9.438 5.325 -11.386 1.00 94.56 93 GLU A C 1
ATOM 766 O O . GLU A 1 93 ? 9.450 5.440 -12.614 1.00 94.56 93 GLU A O 1
ATOM 771 N N . SER A 1 94 ? 9.536 6.387 -10.577 1.00 94.06 94 SER A N 1
ATOM 772 C CA . SER A 1 94 ? 9.689 7.760 -11.072 1.00 94.06 94 SER A CA 1
ATOM 773 C C . SER A 1 94 ? 10.988 7.934 -11.859 1.00 94.06 94 SER A C 1
ATOM 775 O O . SER A 1 94 ? 10.985 8.510 -12.947 1.00 94.06 94 SER A O 1
ATOM 777 N N . SER A 1 95 ? 12.093 7.385 -11.349 1.00 94.56 95 SER A N 1
ATOM 778 C CA . SER A 1 95 ? 13.396 7.437 -12.021 1.00 94.56 95 SER A CA 1
ATOM 779 C C . SER A 1 95 ? 13.373 6.685 -13.356 1.00 94.56 95 SER A C 1
ATOM 781 O O . SER A 1 95 ? 13.872 7.184 -14.365 1.00 94.56 95 SER A O 1
ATOM 783 N N . HIS A 1 96 ? 12.743 5.507 -13.395 1.00 93.38 96 HIS A N 1
ATOM 784 C CA . HIS A 1 96 ? 12.541 4.747 -14.629 1.00 93.38 96 HIS A CA 1
ATOM 785 C C . HIS A 1 96 ? 11.701 5.519 -15.648 1.00 93.38 96 HIS A C 1
ATOM 787 O O . HIS A 1 96 ? 12.053 5.558 -16.829 1.00 93.38 96 HIS A O 1
ATOM 793 N N . HIS A 1 97 ? 10.611 6.155 -15.213 1.00 93.25 97 HIS A N 1
ATOM 794 C CA . HIS A 1 97 ? 9.780 6.972 -16.092 1.00 93.25 97 HIS A CA 1
ATOM 795 C C . HIS A 1 97 ? 10.577 8.134 -16.704 1.00 93.25 97 HIS A C 1
ATOM 797 O O . HIS A 1 97 ? 10.528 8.347 -17.920 1.00 93.25 97 HIS A O 1
ATOM 803 N N . ASP A 1 98 ? 11.353 8.849 -15.890 1.00 93.50 98 ASP A N 1
ATOM 804 C CA . ASP A 1 98 ? 12.161 9.978 -16.353 1.00 93.50 98 ASP A CA 1
ATOM 805 C C . ASP A 1 98 ? 13.271 9.543 -17.303 1.00 93.50 98 ASP A C 1
ATOM 807 O O . ASP A 1 98 ? 13.475 10.181 -18.341 1.00 93.50 98 ASP A O 1
ATOM 811 N N . PHE A 1 99 ? 13.936 8.426 -17.009 1.00 92.38 99 PHE A N 1
ATOM 812 C CA . PHE A 1 99 ? 14.914 7.837 -17.913 1.00 92.38 99 PHE A CA 1
ATOM 813 C C . PHE A 1 99 ? 14.282 7.488 -19.263 1.00 92.38 99 PHE A C 1
ATOM 815 O O . PHE A 1 99 ? 14.812 7.870 -20.308 1.00 92.38 99 PHE A O 1
ATOM 822 N N . LEU A 1 100 ? 13.134 6.803 -19.263 1.00 91.38 100 LEU A N 1
ATOM 823 C CA . LEU A 1 100 ? 12.457 6.408 -20.497 1.00 91.38 100 LEU A CA 1
ATOM 824 C C . LEU A 1 100 ? 12.078 7.626 -21.343 1.00 91.38 100 LEU A C 1
ATOM 826 O O . LEU A 1 100 ? 12.332 7.653 -22.546 1.00 91.38 100 LEU A O 1
ATOM 830 N N . ARG A 1 101 ? 11.508 8.661 -20.724 1.00 88.62 101 ARG A N 1
ATOM 831 C CA . ARG A 1 101 ? 11.059 9.857 -21.443 1.00 88.62 101 ARG A CA 1
ATOM 832 C C . ARG A 1 101 ? 12.212 10.719 -21.931 1.00 88.62 101 ARG A C 1
ATOM 834 O O . ARG A 1 101 ? 12.195 11.168 -23.076 1.00 88.62 101 ARG A O 1
ATOM 841 N N . ASN A 1 102 ? 13.176 11.006 -21.064 1.00 87.81 102 ASN A N 1
ATOM 842 C CA . ASN A 1 102 ? 14.164 12.049 -21.320 1.00 87.81 102 ASN A CA 1
ATOM 843 C C . ASN A 1 102 ? 15.460 11.506 -21.910 1.00 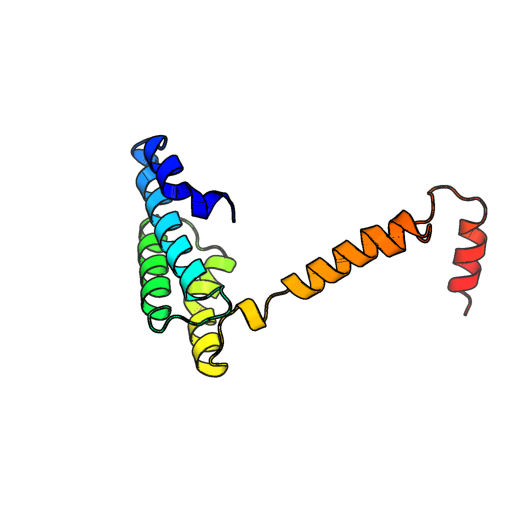87.81 102 ASN A C 1
ATOM 845 O O . ASN A 1 102 ? 16.027 12.156 -22.783 1.00 87.81 102 ASN A O 1
ATOM 849 N N . CYS A 1 103 ? 15.889 10.315 -21.503 1.00 85.25 103 CYS A N 1
ATOM 850 C CA . CYS A 1 103 ? 17.088 9.690 -22.044 1.00 85.25 103 CYS A CA 1
ATOM 851 C C . CYS A 1 103 ? 16.709 8.758 -23.195 1.00 85.25 103 CYS A C 1
ATOM 853 O O . CYS A 1 103 ? 17.048 9.017 -24.344 1.00 85.25 103 CYS A O 1
ATOM 855 N N . TRP A 1 104 ? 15.937 7.705 -22.928 1.00 86.31 104 TRP A N 1
ATOM 856 C CA . TRP A 1 104 ? 15.678 6.664 -23.920 1.00 86.31 104 TRP A CA 1
ATOM 857 C C . TRP A 1 104 ? 14.977 7.207 -25.174 1.00 86.31 104 TRP A C 1
ATOM 859 O O . TRP A 1 104 ? 15.492 7.055 -26.280 1.00 86.31 104 TRP A O 1
ATOM 869 N N . GLU A 1 105 ? 13.833 7.875 -25.016 1.00 85.00 105 GLU A N 1
ATOM 870 C CA . GLU A 1 105 ? 13.024 8.360 -26.139 1.00 85.00 105 GLU A CA 1
ATOM 871 C C . GLU A 1 105 ? 13.554 9.661 -26.748 1.00 85.00 105 GLU A C 1
ATOM 873 O O . GLU A 1 105 ? 13.820 9.703 -27.949 1.00 85.00 105 GLU A O 1
ATOM 878 N N . LYS A 1 106 ? 13.726 10.722 -25.947 1.00 79.94 106 LYS A N 1
ATOM 879 C CA . LYS A 1 106 ? 14.113 12.047 -26.468 1.00 79.94 106 LYS A CA 1
ATOM 880 C C . LYS A 1 106 ? 15.556 12.118 -26.970 1.00 79.94 106 LYS A C 1
ATOM 882 O O . LYS A 1 106 ? 15.792 12.757 -27.990 1.00 79.94 106 LYS A O 1
ATOM 887 N N . GLN A 1 107 ? 16.517 11.472 -26.305 1.00 75.75 107 GLN A N 1
ATOM 888 C CA . GLN A 1 107 ? 17.929 11.510 -26.724 1.00 75.75 107 GLN A CA 1
ATOM 889 C C . GLN A 1 107 ? 18.282 10.431 -27.765 1.00 75.75 107 GLN A C 1
ATOM 891 O O . GLN A 1 107 ? 19.454 10.197 -28.038 1.00 75.75 107 GLN A O 1
ATOM 896 N N . SER A 1 108 ? 17.285 9.790 -28.394 1.00 68.06 108 SER A N 1
ATOM 897 C CA . SE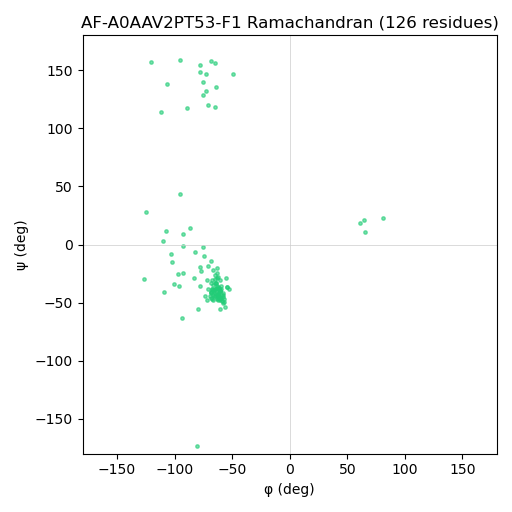R A 1 108 ? 17.467 8.835 -29.505 1.00 68.06 108 SER A CA 1
ATOM 898 C C . SER A 1 108 ? 18.306 7.587 -29.180 1.00 68.06 108 SER A C 1
ATOM 900 O O . SER A 1 108 ? 18.743 6.878 -30.090 1.00 68.06 108 SER A O 1
ATOM 902 N N . TYR A 1 109 ? 18.488 7.253 -27.896 1.00 76.06 109 TYR A N 1
ATOM 903 C CA . TYR A 1 109 ? 19.010 5.938 -27.500 1.00 76.06 109 TYR A CA 1
ATOM 904 C C . TYR A 1 109 ? 18.032 4.823 -27.880 1.00 76.06 109 TYR A C 1
ATOM 906 O O . TYR A 1 109 ? 18.450 3.709 -28.206 1.00 76.06 109 TYR A O 1
ATOM 914 N N . LYS A 1 110 ? 16.728 5.133 -27.902 1.00 76.38 110 LYS A N 1
ATOM 915 C CA . LYS A 1 110 ? 15.692 4.245 -28.413 1.00 76.38 110 LYS A CA 1
ATOM 916 C C . LYS A 1 110 ? 15.901 4.034 -29.897 1.00 76.38 110 LYS A C 1
ATOM 918 O O . LYS A 1 110 ? 15.873 4.927 -30.738 1.00 76.38 110 LYS A O 1
ATOM 923 N N . ARG A 1 111 ? 16.131 2.776 -30.201 1.00 76.38 111 ARG A N 1
ATOM 924 C CA . ARG A 1 111 ? 16.858 2.355 -31.373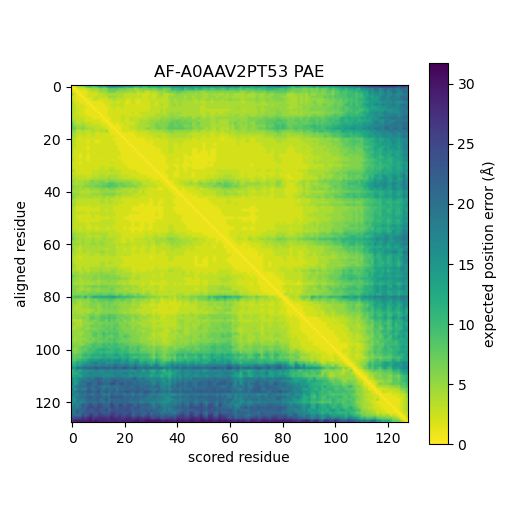 1.00 76.38 111 ARG A CA 1
ATOM 925 C C . ARG A 1 111 ? 15.794 1.668 -32.275 1.00 76.38 111 ARG A C 1
ATOM 927 O O . ARG A 1 111 ? 15.290 0.627 -31.881 1.00 76.38 111 ARG A O 1
ATOM 934 N N . LEU A 1 112 ? 15.464 2.233 -33.450 1.00 77.50 112 LEU A N 1
ATOM 935 C CA . LEU A 1 112 ? 14.443 1.724 -34.397 1.00 77.50 112 LEU A CA 1
ATOM 936 C C . LEU A 1 112 ? 14.577 0.224 -34.731 1.00 77.50 112 LEU A C 1
ATOM 938 O O . LEU A 1 112 ? 15.682 -0.316 -34.816 1.00 77.50 112 LEU A O 1
ATOM 942 N N . LEU A 1 113 ? 13.436 -0.430 -34.960 1.00 77.75 113 LEU A N 1
ATOM 943 C CA . LEU A 1 113 ? 13.374 -1.817 -35.423 1.00 77.75 113 LEU A CA 1
ATOM 944 C C . LEU A 1 113 ? 13.796 -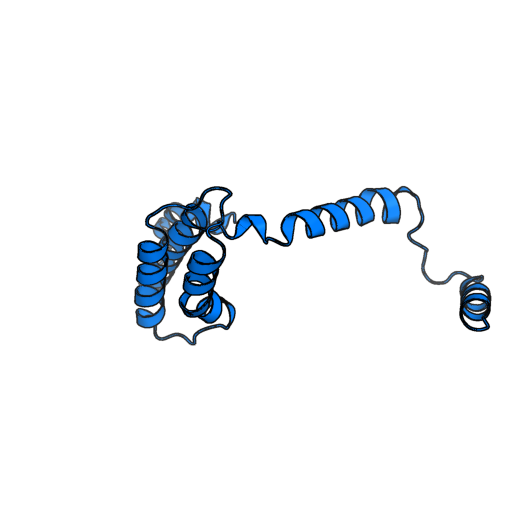1.917 -36.899 1.00 77.75 113 LEU A C 1
ATOM 946 O O . LEU A 1 113 ? 13.532 -1.009 -37.682 1.00 77.75 113 LEU A O 1
ATOM 950 N N . GLY A 1 114 ? 14.440 -3.029 -37.272 1.00 78.50 114 GLY A N 1
ATOM 951 C CA . GLY A 1 114 ? 14.760 -3.346 -38.672 1.00 78.50 114 GLY A CA 1
ATOM 952 C C . GLY A 1 114 ? 15.998 -2.654 -39.248 1.00 78.50 114 GLY A C 1
ATOM 953 O O . GLY A 1 114 ? 16.099 -2.492 -40.461 1.00 78.50 114 GLY A O 1
ATOM 954 N N . ARG A 1 115 ? 16.945 -2.221 -38.410 1.00 78.31 115 ARG A N 1
ATOM 955 C CA . ARG A 1 115 ? 18.153 -1.565 -38.918 1.00 78.31 115 ARG A CA 1
ATOM 956 C C . ARG A 1 115 ? 19.150 -2.548 -39.529 1.00 78.31 115 ARG A C 1
ATOM 958 O O . ARG A 1 115 ? 19.404 -3.591 -38.922 1.00 78.31 115 ARG A O 1
ATOM 965 N N . PRO A 1 116 ? 19.783 -2.185 -40.656 1.00 84.38 116 PRO A N 1
ATOM 966 C CA . PRO A 1 116 ? 20.723 -3.062 -41.349 1.00 84.38 116 PRO A CA 1
ATOM 967 C C . PRO A 1 116 ? 21.990 -3.359 -40.528 1.00 84.38 116 PRO A C 1
ATOM 969 O O . PRO A 1 116 ? 22.579 -4.423 -40.683 1.00 84.38 116 PRO A O 1
ATOM 972 N N . ASP A 1 117 ? 22.382 -2.470 -39.610 1.00 85.06 117 ASP A N 1
ATOM 973 C CA . ASP A 1 117 ? 23.572 -2.612 -38.759 1.00 85.06 117 ASP A CA 1
ATOM 974 C C . ASP A 1 117 ? 23.349 -3.488 -37.511 1.00 85.06 117 ASP A C 1
ATOM 976 O O . ASP A 1 117 ? 24.300 -3.797 -36.790 1.00 85.06 117 ASP A O 1
ATOM 980 N N . TYR A 1 118 ? 22.110 -3.915 -37.234 1.00 81.38 118 TYR A N 1
ATOM 981 C CA . TYR A 1 118 ? 21.778 -4.654 -36.011 1.00 81.38 118 TYR A CA 1
ATOM 982 C C . TYR A 1 118 ? 22.553 -5.971 -35.890 1.00 81.38 118 TYR A C 1
ATOM 984 O O . TYR A 1 118 ? 23.148 -6.235 -34.847 1.00 81.38 118 TYR A O 1
ATOM 992 N N . ALA A 1 119 ? 22.594 -6.773 -36.961 1.00 82.25 119 ALA A N 1
ATOM 993 C CA . ALA A 1 119 ? 23.284 -8.063 -36.958 1.00 82.25 119 ALA A CA 1
ATOM 994 C C . ALA A 1 119 ? 24.798 -7.912 -36.731 1.00 82.25 119 ALA A C 1
ATOM 996 O O . ALA A 1 119 ? 25.399 -8.705 -36.006 1.00 82.25 119 ALA A O 1
ATOM 997 N N . GLN A 1 120 ? 25.407 -6.869 -37.304 1.00 85.38 120 GLN A N 1
ATOM 998 C CA . GLN A 1 120 ? 26.829 -6.573 -37.133 1.00 85.38 120 GLN A CA 1
ATOM 999 C C . GLN A 1 120 ? 27.144 -6.156 -35.691 1.00 85.38 120 GLN A C 1
ATOM 1001 O O . GLN A 1 120 ? 28.068 -6.696 -35.086 1.00 85.38 120 GLN A O 1
ATOM 1006 N N . ASN A 1 121 ? 26.349 -5.248 -35.120 1.00 82.25 121 ASN A N 1
ATOM 1007 C CA . ASN A 1 121 ? 26.537 -4.776 -33.748 1.00 82.25 121 ASN A CA 1
ATOM 1008 C C . ASN A 1 121 ? 26.262 -5.878 -32.712 1.00 82.25 121 ASN A C 1
ATOM 1010 O O . ASN A 1 121 ? 26.991 -5.986 -31.730 1.00 82.25 121 ASN A O 1
ATOM 1014 N N . LEU A 1 122 ? 25.256 -6.731 -32.942 1.00 82.19 122 LEU A N 1
ATOM 1015 C CA . LEU A 1 122 ? 24.979 -7.885 -32.083 1.00 82.19 122 LEU A CA 1
ATOM 1016 C C . LEU A 1 122 ? 26.147 -8.875 -32.105 1.00 82.19 122 LEU A C 1
ATOM 1018 O O . LEU A 1 122 ? 26.606 -9.306 -31.052 1.00 82.19 122 LEU A O 1
ATOM 1022 N N . LYS A 1 123 ? 26.669 -9.194 -33.296 1.00 85.25 123 LYS A N 1
ATOM 1023 C CA . LYS A 1 123 ? 27.838 -10.067 -33.440 1.00 85.25 123 LYS A CA 1
ATOM 1024 C C . LYS A 1 123 ? 29.055 -9.505 -32.696 1.00 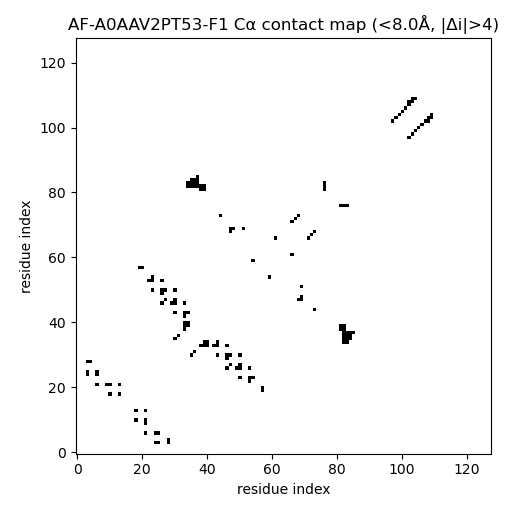85.25 123 LYS A C 1
ATOM 1026 O O . LYS A 1 123 ? 29.731 -10.256 -32.005 1.00 85.25 123 LYS A O 1
ATOM 1031 N N . ALA A 1 124 ? 29.309 -8.201 -32.797 1.00 85.44 124 ALA A N 1
ATOM 1032 C CA . ALA A 1 124 ? 30.413 -7.549 -32.091 1.00 85.44 124 ALA A CA 1
ATOM 1033 C C . ALA A 1 124 ? 30.260 -7.583 -30.558 1.00 85.44 124 ALA A C 1
ATOM 1035 O O . ALA A 1 124 ? 31.256 -7.686 -29.856 1.00 85.44 124 ALA A O 1
ATOM 1036 N N . ALA A 1 125 ? 29.032 -7.525 -30.036 1.00 80.62 125 ALA A N 1
ATOM 1037 C CA . ALA A 1 125 ? 28.773 -7.549 -28.596 1.00 80.62 125 ALA A CA 1
ATOM 1038 C C . ALA A 1 125 ? 28.881 -8.949 -27.961 1.00 80.62 125 ALA A C 1
ATOM 1040 O O . ALA A 1 125 ? 29.066 -9.052 -26.753 1.00 80.62 125 ALA A O 1
ATOM 1041 N N . VAL A 1 126 ? 28.723 -10.017 -28.752 1.00 80.81 126 VAL A N 1
ATOM 1042 C CA . VAL A 1 126 ? 28.686 -11.408 -28.260 1.00 80.81 126 VAL A CA 1
ATOM 1043 C C . VAL A 1 126 ? 30.044 -12.110 -28.373 1.00 80.81 126 VAL A C 1
ATOM 1045 O O . VAL A 1 126 ? 30.307 -13.037 -27.617 1.00 80.81 126 VAL A O 1
ATOM 1048 N N . ILE A 1 127 ? 30.913 -11.682 -29.292 1.00 71.88 127 ILE A N 1
ATOM 1049 C CA . ILE A 1 127 ? 32.244 -12.280 -29.511 1.00 71.88 127 ILE A CA 1
ATOM 1050 C C . ILE A 1 127 ? 33.319 -11.496 -28.725 1.00 71.88 127 ILE A C 1
ATOM 1052 O O . ILE A 1 127 ? 34.372 -11.166 -29.265 1.00 71.88 127 ILE A O 1
ATOM 1056 N N . ALA A 1 128 ? 33.018 -11.141 -27.472 1.00 53.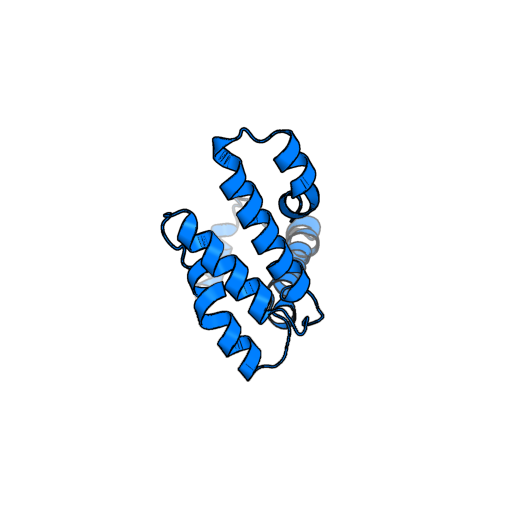75 128 ALA A N 1
ATOM 1057 C CA . ALA A 1 128 ? 34.024 -10.668 -26.518 1.00 53.75 128 ALA A CA 1
ATOM 1058 C C . ALA A 1 128 ? 34.855 -11.845 -25.988 1.00 53.75 128 ALA A C 1
ATOM 1060 O O . ALA A 1 128 ? 34.257 -12.923 -25.761 1.00 53.75 128 ALA A O 1
#

pLDDT: mean 90.13, std 7.25, range [53.75, 97.44]

Solvent-accessible surface area (backbone atoms only — not comparable to full-atom values): 7456 Å² total; per-residue (Å²): 120,73,65,65,78,39,48,70,62,49,57,76,72,49,55,81,92,48,47,67,61,50,49,44,48,52,33,47,40,49,31,43,66,23,31,52,30,90,54,63,43,93,60,32,66,60,35,38,50,52,31,45,55,53,49,59,73,67,73,62,85,84,47,72,70,55,48,42,56,65,64,47,45,60,58,50,34,71,76,68,74,55,24,52,44,84,75,48,62,61,66,57,54,51,51,51,52,50,42,47,55,56,45,33,56,68,65,56,66,56,72,77,85,89,52,88,60,49,65,59,54,52,50,61,70,68,72,113

Sequence (128 aa):
MRMLKNIDKLQQIAPLNILTFVHILRCLYQVVISYFGMSLDPEYETYIKKFKDVYMDLGISITPKVHILTENVLDFSKEYGNSLSWYSEQALESSHHDFLRNCWEKQSYKRLLGRPDYAQNLKAAVIA